Protein AF-A0A351XJI1-F1 (afdb_monomer_lite)

Secondary structure (DSSP, 8-state):
--HHHHHHHHT-SSPPPHHHHHHHHHHHHHHHHHHHHHHHHHGGGS-HHHHHHHHHHHHHHHHHHHHHHHHH-HHHHHHHHHHHHHHHHHHH-TTTTTS-HHHHHHHHHHHHHHHHHHHSPPP-----

Sequence (128 aa):
VTDEIFAVAAGKNKTISKYYMAGLILIPYFGWAAGTAAGALLGAVIPEAVGNALGIAIYGMFMAIIIPQARDNSKCLIVIIIAAALSCCFKWIPVLEDISSGFVIIICAVIASVTGALLYPVEDEVEE

Radius of gyration: 19.61 Å; chains: 1; bounding box: 51×35×50 Å

pLDDT: mean 86.62, std 9.08, range [36.69, 95.5]

Foldseek 3Di:
DDVVLVVVQVPDPDDDDPVNSCVSCPVVVCVVVVVVVCCVVCVVVDDPVVVVVVVVVVVVVVCVVQVVVCVVDVLSVVLVVQLVVQLVCCCPPPVNVPDDPVVSNVVSVVVSVVVSCVVDPDDPPPDD

Structure (mmCIF, N/CA/C/O backbone):
data_AF-A0A351XJI1-F1
#
_entry.id   AF-A0A351XJI1-F1
#
loop_
_atom_site.group_PDB
_atom_site.id
_atom_site.type_symbol
_atom_site.label_atom_id
_atom_site.label_alt_id
_atom_site.label_comp_id
_atom_site.label_asym_id
_atom_site.label_entity_id
_atom_site.label_seq_id
_atom_site.pdbx_PDB_ins_code
_atom_site.Cartn_x
_atom_site.Cartn_y
_atom_site.Cartn_z
_atom_site.occupancy
_atom_site.B_iso_or_equiv
_atom_site.auth_seq_id
_atom_site.auth_comp_id
_atom_site.auth_asym_id
_atom_site.auth_atom_id
_atom_site.pdbx_PDB_model_num
ATOM 1 N N . VAL A 1 1 ? -1.279 11.879 1.636 1.00 71.31 1 VAL A N 1
ATOM 2 C CA . VAL A 1 1 ? -1.403 11.058 2.861 1.00 71.31 1 VAL A CA 1
ATOM 3 C C . VAL A 1 1 ? -1.405 9.624 2.391 1.00 71.31 1 VAL A C 1
ATOM 5 O O . VAL A 1 1 ? -2.194 9.333 1.505 1.00 71.31 1 VAL A O 1
ATOM 8 N N . THR A 1 2 ? -0.461 8.811 2.854 1.00 85.06 2 THR A N 1
ATOM 9 C CA . THR A 1 2 ? -0.395 7.383 2.513 1.00 85.06 2 THR A CA 1
ATOM 10 C C . THR A 1 2 ? -1.201 6.571 3.527 1.00 85.06 2 THR A C 1
ATOM 12 O O . THR A 1 2 ? -1.572 7.109 4.577 1.00 85.06 2 THR A O 1
ATOM 15 N N . ASP A 1 3 ? -1.464 5.299 3.237 1.00 81.06 3 ASP A N 1
ATOM 16 C CA . ASP A 1 3 ? -2.265 4.437 4.115 1.00 81.06 3 ASP A CA 1
ATOM 17 C C . ASP A 1 3 ? -1.599 4.234 5.483 1.00 81.06 3 ASP A C 1
ATOM 19 O O . ASP A 1 3 ? -2.282 4.135 6.497 1.00 81.06 3 ASP A O 1
ATOM 23 N N . GLU A 1 4 ? -0.269 4.295 5.561 1.00 84.12 4 GLU A N 1
ATOM 24 C CA . GLU A 1 4 ? 0.481 4.212 6.819 1.00 84.12 4 GLU A CA 1
ATOM 25 C C . GLU A 1 4 ? 0.287 5.477 7.659 1.00 84.12 4 GLU A C 1
ATOM 27 O O . GLU A 1 4 ? 0.050 5.407 8.864 1.00 84.12 4 GLU A O 1
ATOM 32 N N . ILE A 1 5 ? 0.344 6.650 7.015 1.00 88.56 5 ILE A N 1
ATOM 33 C CA . ILE A 1 5 ? 0.079 7.940 7.669 1.00 88.56 5 ILE A CA 1
ATOM 34 C C . ILE A 1 5 ? -1.359 7.943 8.195 1.00 88.56 5 ILE A C 1
ATOM 36 O O . ILE A 1 5 ? -1.606 8.395 9.312 1.00 88.56 5 ILE A O 1
ATOM 40 N N . PHE A 1 6 ? -2.302 7.441 7.391 1.00 84.12 6 PHE A N 1
ATOM 41 C CA . PHE A 1 6 ? -3.710 7.356 7.756 1.00 84.12 6 PHE A CA 1
ATOM 42 C C . PHE A 1 6 ? -3.940 6.384 8.913 1.00 84.12 6 PHE A C 1
ATOM 44 O O . PHE A 1 6 ? -4.569 6.774 9.889 1.00 84.12 6 PHE A O 1
ATOM 51 N N . ALA A 1 7 ? -3.390 5.169 8.862 1.00 82.25 7 ALA A N 1
ATOM 52 C CA . ALA A 1 7 ? -3.530 4.172 9.922 1.00 82.25 7 ALA A CA 1
ATOM 53 C C . ALA A 1 7 ? -2.972 4.673 11.264 1.00 82.25 7 ALA A C 1
ATOM 55 O O . ALA A 1 7 ? -3.635 4.565 12.296 1.00 82.25 7 ALA A O 1
ATOM 56 N N . VAL A 1 8 ? -1.786 5.293 11.256 1.00 86.31 8 VAL A N 1
ATOM 57 C CA . VAL A 1 8 ? -1.185 5.876 12.468 1.00 86.31 8 VAL A CA 1
ATOM 58 C C . VAL A 1 8 ? -2.012 7.056 12.988 1.00 86.31 8 VAL A C 1
ATOM 60 O O . VAL A 1 8 ? -2.175 7.210 14.199 1.00 86.31 8 VAL A O 1
ATOM 63 N N . ALA A 1 9 ? -2.555 7.885 12.094 1.00 87.94 9 ALA A N 1
ATOM 64 C CA . ALA A 1 9 ? -3.415 9.001 12.470 1.00 87.94 9 ALA A CA 1
ATOM 65 C C . ALA A 1 9 ? -4.759 8.523 13.051 1.00 87.94 9 ALA A C 1
ATOM 67 O O . ALA A 1 9 ? -5.172 9.012 14.100 1.00 87.94 9 ALA A O 1
ATOM 68 N N . ALA A 1 10 ? -5.410 7.548 12.414 1.00 83.44 10 ALA A N 1
ATOM 69 C CA . ALA A 1 10 ? -6.698 6.989 12.824 1.00 83.44 10 ALA A CA 1
ATOM 70 C C . ALA A 1 10 ? -6.619 6.246 14.167 1.00 83.44 10 ALA A C 1
ATOM 72 O O . ALA A 1 10 ? -7.575 6.268 14.933 1.00 83.44 10 ALA A O 1
ATOM 73 N N . GLY A 1 11 ? -5.462 5.662 14.500 1.00 80.88 11 GLY A N 1
ATOM 74 C CA . GLY A 1 11 ? -5.218 5.042 15.806 1.00 80.88 11 GLY A CA 1
ATOM 75 C C . GLY A 1 11 ? -5.144 6.024 16.986 1.00 80.88 11 GLY A C 1
ATOM 76 O O . GLY A 1 11 ? -5.052 5.593 18.136 1.00 80.88 11 GLY A O 1
ATOM 77 N N . LYS A 1 12 ? -5.170 7.347 16.756 1.00 80.62 12 LYS A N 1
ATOM 78 C CA . LYS A 1 12 ? -5.253 8.329 17.845 1.00 80.62 12 LYS A CA 1
ATOM 79 C C . LYS A 1 12 ? -6.701 8.601 18.253 1.00 80.62 12 LYS A C 1
ATOM 81 O O . LYS A 1 12 ? -7.414 9.339 17.587 1.00 80.62 12 LYS A O 1
ATOM 86 N N . ASN A 1 13 ? -7.041 8.211 19.481 1.00 67.50 13 ASN A N 1
ATOM 87 C CA . ASN A 1 13 ? -8.311 8.534 20.156 1.00 67.50 13 ASN A CA 1
ATOM 88 C C . ASN A 1 13 ? -8.471 10.021 20.568 1.00 67.50 13 ASN A C 1
ATOM 90 O O . ASN A 1 13 ? -9.244 10.341 21.467 1.00 67.50 13 ASN A O 1
ATOM 94 N N . LYS A 1 14 ? -7.699 10.953 19.992 1.00 78.19 14 LYS A N 1
ATOM 95 C CA . LYS A 1 14 ? -7.744 12.390 20.320 1.00 78.19 14 LYS A CA 1
ATOM 96 C C . LYS A 1 14 ? -7.733 13.226 19.050 1.00 78.19 14 LYS A C 1
ATOM 98 O O . LYS A 1 14 ? -7.149 12.827 18.048 1.00 78.19 14 LYS A O 1
ATOM 103 N N . THR A 1 15 ? -8.286 14.436 19.138 1.00 80.88 15 THR A N 1
ATOM 104 C CA . THR A 1 15 ? -8.248 15.427 18.056 1.00 80.88 15 THR A CA 1
ATOM 105 C C . THR A 1 15 ? -6.824 15.612 17.537 1.00 80.88 15 THR A C 1
ATOM 107 O O . THR A 1 15 ? -5.905 15.958 18.290 1.00 80.88 15 THR A O 1
ATOM 110 N N . ILE A 1 16 ? -6.640 15.382 16.243 1.00 84.88 16 ILE A N 1
ATOM 111 C CA . ILE A 1 16 ? -5.328 15.417 15.613 1.00 84.88 16 ILE A CA 1
ATOM 112 C C . ILE A 1 16 ? -4.953 16.872 15.312 1.00 84.88 16 ILE A C 1
ATOM 114 O O . ILE A 1 16 ? -5.627 17.564 14.553 1.00 84.88 16 ILE A O 1
ATOM 118 N N . SER A 1 17 ? -3.862 17.352 15.912 1.00 88.69 17 SER A N 1
ATOM 119 C CA . SER A 1 17 ? -3.344 18.698 15.642 1.00 88.69 17 SER A CA 1
ATOM 120 C C . SER A 1 17 ? -2.693 18.781 14.258 1.00 88.69 17 SER A C 1
ATOM 122 O O . SER A 1 17 ? -2.019 17.847 13.817 1.00 88.69 17 SER A O 1
ATOM 124 N N . LYS A 1 18 ? -2.809 19.946 13.608 1.00 88.94 18 LYS A N 1
ATOM 125 C CA . LYS A 1 18 ? -2.167 20.245 12.315 1.00 88.94 18 LYS A CA 1
ATOM 126 C C . LYS A 1 18 ? -0.652 20.012 12.357 1.00 88.94 18 LYS A C 1
ATOM 128 O O . LYS A 1 18 ? -0.091 19.469 11.412 1.00 88.94 18 LYS A O 1
ATOM 133 N N . TYR A 1 19 ? -0.005 20.357 13.472 1.00 90.19 19 TYR A N 1
ATOM 134 C CA . TYR A 1 19 ? 1.438 20.165 13.658 1.00 90.19 19 TYR A CA 1
ATOM 135 C C . TYR A 1 19 ? 1.831 18.688 13.757 1.00 90.19 19 TYR A C 1
ATOM 137 O O . TYR A 1 19 ? 2.882 18.297 13.256 1.00 90.19 19 TYR A O 1
ATOM 145 N N . TYR A 1 20 ? 0.972 17.857 14.354 1.00 89.56 20 TYR A N 1
ATOM 146 C CA . TYR A 1 20 ? 1.198 16.415 14.422 1.00 89.56 20 TYR A CA 1
ATOM 147 C C . TYR A 1 20 ? 1.109 15.784 13.029 1.00 89.56 20 TYR A C 1
ATOM 149 O O . TYR A 1 20 ? 2.023 15.067 12.641 1.00 89.56 20 TYR A O 1
ATOM 157 N N . MET A 1 21 ? 0.073 16.118 12.247 1.00 91.25 21 MET A N 1
ATOM 158 C CA . MET A 1 21 ? -0.045 15.649 10.858 1.00 91.25 21 MET A CA 1
ATOM 159 C C . MET A 1 21 ? 1.104 16.135 9.977 1.00 91.25 21 MET A C 1
ATOM 161 O O . MET A 1 21 ? 1.630 15.359 9.187 1.00 91.25 21 MET A O 1
ATOM 165 N N . ALA A 1 22 ? 1.525 17.395 10.125 1.00 90.69 22 ALA A N 1
ATOM 166 C CA . ALA A 1 22 ? 2.663 17.924 9.382 1.00 90.69 22 ALA A CA 1
ATOM 167 C C . ALA A 1 22 ? 3.948 17.143 9.695 1.00 90.69 22 ALA A C 1
ATOM 169 O O . ALA A 1 22 ? 4.644 16.727 8.773 1.00 90.69 22 ALA A O 1
ATOM 170 N N . GLY A 1 23 ? 4.226 16.873 10.976 1.00 90.69 23 GLY A N 1
ATOM 171 C CA . GLY A 1 23 ? 5.361 16.039 11.379 1.00 90.69 23 GLY A CA 1
ATOM 172 C C . GLY A 1 23 ? 5.275 14.615 10.824 1.00 90.69 23 GLY A C 1
ATOM 173 O O . GLY A 1 23 ? 6.268 14.098 10.314 1.00 90.69 23 GLY A O 1
ATOM 174 N N . LEU A 1 24 ? 4.079 14.016 10.854 1.00 91.00 24 LEU A N 1
ATOM 175 C CA . LEU A 1 24 ? 3.841 12.673 10.325 1.00 91.00 24 LEU A CA 1
ATOM 176 C C . LEU A 1 24 ? 4.071 12.597 8.813 1.00 91.00 24 LEU A C 1
ATOM 178 O O . LEU A 1 24 ? 4.585 11.595 8.342 1.00 91.00 24 LEU A O 1
ATOM 182 N N . ILE A 1 25 ? 3.722 13.648 8.063 1.00 92.81 25 ILE A N 1
ATOM 183 C CA . ILE A 1 25 ? 3.854 13.701 6.599 1.00 92.81 25 ILE A CA 1
ATOM 184 C C . ILE A 1 25 ? 5.275 14.043 6.153 1.00 92.81 25 ILE A C 1
ATOM 186 O O . ILE A 1 25 ? 5.759 13.460 5.185 1.00 92.81 25 ILE A O 1
ATOM 190 N N . LEU A 1 26 ? 5.945 14.990 6.816 1.00 93.31 26 LEU A N 1
ATOM 191 C CA . LEU A 1 26 ? 7.219 15.530 6.335 1.00 93.31 26 LEU A CA 1
ATOM 192 C C . LEU A 1 26 ? 8.310 14.459 6.251 1.00 93.31 26 LEU A C 1
ATOM 194 O O . LEU A 1 26 ? 9.006 14.387 5.242 1.00 93.31 26 LEU A O 1
ATOM 198 N N . ILE A 1 27 ? 8.444 13.614 7.277 1.00 90.31 27 ILE A N 1
ATOM 199 C CA . ILE A 1 27 ? 9.510 12.603 7.325 1.00 90.31 27 ILE A CA 1
ATOM 200 C C . ILE A 1 27 ? 9.357 11.577 6.185 1.00 90.31 27 ILE A C 1
ATOM 202 O O . ILE A 1 27 ? 10.302 11.433 5.404 1.00 90.31 27 ILE A O 1
ATOM 206 N N . PRO A 1 28 ? 8.196 10.913 6.003 1.00 90.88 28 PRO A N 1
ATOM 207 C CA . PRO A 1 28 ? 7.990 9.999 4.882 1.00 90.88 28 PRO A CA 1
ATOM 208 C C . PRO A 1 28 ? 8.053 10.696 3.525 1.00 90.88 28 PRO A C 1
ATOM 210 O O . PRO A 1 28 ? 8.563 10.109 2.579 1.00 90.88 28 PRO A O 1
ATOM 213 N N . TYR A 1 29 ? 7.598 11.949 3.417 1.00 92.06 29 TYR A N 1
ATOM 214 C CA . TYR A 1 29 ? 7.685 12.706 2.168 1.00 92.06 29 TYR A CA 1
ATOM 215 C C . TYR A 1 29 ? 9.137 12.920 1.729 1.00 92.06 29 TYR A C 1
ATOM 217 O O . TYR A 1 29 ? 9.488 12.612 0.591 1.00 92.06 29 TYR A O 1
ATOM 225 N N . PHE A 1 30 ? 9.999 13.401 2.629 1.00 94.31 30 PHE A N 1
ATOM 226 C CA . PHE A 1 30 ? 11.418 13.571 2.317 1.00 94.31 30 PHE A CA 1
ATOM 227 C C . PHE A 1 30 ? 12.118 12.232 2.098 1.00 94.31 30 PHE A C 1
ATOM 229 O O . PHE A 1 30 ? 12.923 12.130 1.176 1.00 94.31 30 PHE A O 1
ATOM 236 N N . GLY A 1 31 ? 11.784 11.202 2.882 1.00 93.25 31 GLY A N 1
ATOM 237 C CA . GLY A 1 31 ? 12.297 9.847 2.677 1.00 93.25 31 GLY A CA 1
ATOM 238 C C . GLY A 1 31 ? 11.941 9.296 1.296 1.00 93.25 31 GLY A C 1
ATOM 239 O O . GLY A 1 31 ? 12.810 8.787 0.593 1.00 93.25 31 GLY A O 1
ATOM 240 N N . TRP A 1 32 ? 10.693 9.475 0.863 1.00 90.88 32 TRP A N 1
ATOM 241 C CA . TRP A 1 32 ? 10.226 9.065 -0.459 1.00 90.88 32 TRP A CA 1
ATOM 242 C C . TRP A 1 32 ? 10.893 9.867 -1.575 1.00 90.88 32 TRP A C 1
ATOM 244 O O . TRP A 1 32 ? 11.373 9.290 -2.549 1.00 90.88 32 TRP A O 1
ATOM 254 N N . ALA A 1 33 ? 10.950 11.195 -1.448 1.00 94.06 33 ALA A N 1
ATOM 255 C CA . ALA A 1 33 ? 11.554 12.065 -2.453 1.00 94.06 33 ALA A CA 1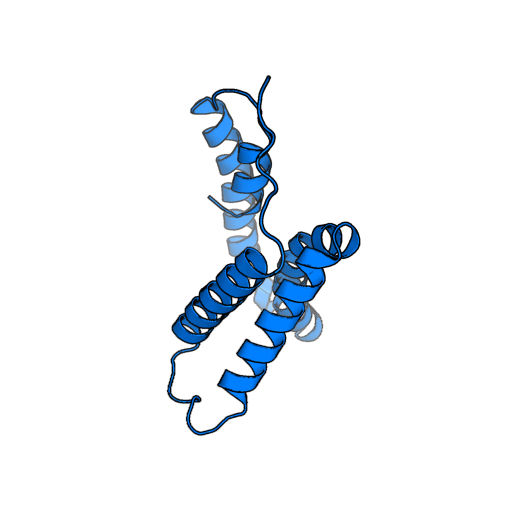
ATOM 256 C C . ALA A 1 33 ? 13.055 11.780 -2.614 1.00 94.06 33 ALA A C 1
ATOM 258 O O . ALA A 1 33 ? 13.532 11.598 -3.734 1.00 94.06 33 ALA A O 1
ATOM 259 N N . ALA A 1 34 ? 13.786 11.674 -1.502 1.00 95.50 34 ALA A N 1
ATOM 260 C CA . ALA A 1 34 ? 15.203 11.329 -1.506 1.00 95.50 34 ALA A CA 1
ATOM 261 C C . ALA A 1 34 ? 15.436 9.905 -2.027 1.00 95.50 34 ALA A C 1
ATOM 263 O O . ALA A 1 34 ? 16.327 9.701 -2.846 1.00 95.50 34 ALA A O 1
ATOM 264 N N . GLY A 1 35 ? 14.610 8.936 -1.619 1.00 92.31 35 GLY A N 1
ATOM 265 C CA . GLY A 1 35 ? 14.664 7.561 -2.115 1.00 92.31 35 GLY A CA 1
ATOM 266 C C . GLY A 1 35 ? 14.391 7.463 -3.616 1.00 92.31 35 GLY A C 1
ATOM 267 O O . GL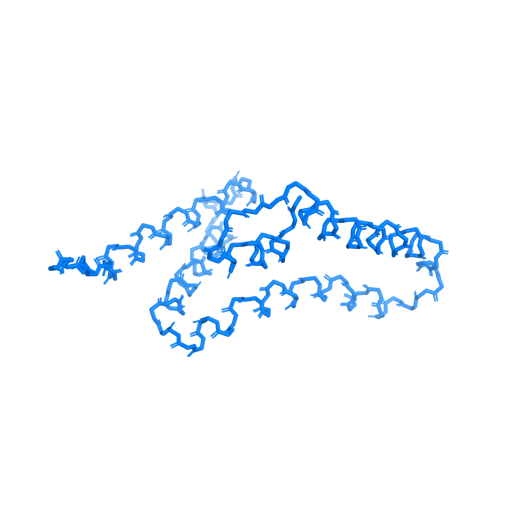Y A 1 35 ? 15.095 6.745 -4.316 1.00 92.31 35 GLY A O 1
ATOM 268 N N . THR A 1 36 ? 13.438 8.242 -4.134 1.00 91.00 36 THR A N 1
ATOM 269 C CA . THR A 1 36 ? 13.137 8.322 -5.574 1.00 91.00 36 THR A CA 1
ATOM 270 C C . THR A 1 36 ? 14.300 8.940 -6.341 1.00 91.00 36 THR A C 1
ATOM 272 O O . THR A 1 36 ? 14.710 8.402 -7.365 1.00 91.00 36 THR A O 1
ATOM 275 N N . ALA A 1 37 ? 14.876 10.037 -5.838 1.00 93.88 37 ALA A N 1
ATOM 276 C CA . ALA A 1 37 ? 16.046 10.661 -6.450 1.00 93.88 37 ALA A CA 1
ATOM 277 C C . ALA A 1 37 ? 17.253 9.708 -6.455 1.00 93.88 37 ALA A C 1
ATOM 279 O O . ALA A 1 37 ? 17.897 9.531 -7.486 1.00 93.88 37 ALA A O 1
ATOM 280 N N . ALA A 1 38 ? 17.521 9.039 -5.331 1.00 91.88 38 ALA A N 1
ATOM 281 C CA . ALA A 1 38 ? 18.573 8.035 -5.230 1.00 91.88 38 ALA A CA 1
ATOM 282 C C . ALA A 1 38 ? 18.321 6.854 -6.178 1.00 91.88 38 ALA A C 1
ATOM 284 O O . ALA A 1 38 ? 19.230 6.450 -6.894 1.00 91.88 38 ALA A O 1
ATOM 285 N N . GLY A 1 39 ? 17.089 6.343 -6.244 1.00 90.06 39 GLY A N 1
ATOM 286 C CA . GLY A 1 39 ? 16.697 5.274 -7.161 1.00 90.06 39 GLY A CA 1
ATOM 287 C C . GLY A 1 39 ? 16.833 5.668 -8.632 1.00 90.06 39 GLY A C 1
ATOM 288 O O . GLY A 1 39 ? 17.296 4.865 -9.433 1.00 90.06 39 GLY A O 1
ATOM 289 N N . ALA A 1 40 ? 16.516 6.914 -8.991 1.00 89.38 40 ALA A N 1
ATOM 290 C CA . ALA A 1 40 ? 16.690 7.423 -10.350 1.00 89.38 40 ALA A CA 1
ATOM 291 C C . ALA A 1 40 ? 18.172 7.565 -10.736 1.00 89.38 40 ALA A C 1
ATOM 293 O O . ALA A 1 40 ? 18.549 7.243 -11.859 1.00 89.38 40 ALA A O 1
ATOM 294 N N . LEU A 1 41 ? 19.020 8.021 -9.807 1.00 90.81 41 LEU A N 1
ATOM 295 C CA . LEU A 1 41 ? 20.455 8.210 -10.046 1.00 90.81 41 LEU A CA 1
ATOM 296 C C . LEU A 1 41 ? 21.238 6.892 -10.038 1.00 90.81 41 LEU A C 1
ATOM 298 O O . LEU A 1 41 ? 22.163 6.714 -10.826 1.00 90.81 41 LEU A O 1
ATOM 302 N N . LEU A 1 42 ? 20.883 5.973 -9.139 1.00 88.69 42 LEU A N 1
ATOM 303 C CA . LEU A 1 42 ? 21.604 4.719 -8.917 1.00 88.69 42 LEU A CA 1
ATOM 304 C C . LEU A 1 42 ? 20.952 3.524 -9.620 1.00 88.69 42 LEU A C 1
ATOM 306 O O . LEU A 1 42 ? 21.552 2.454 -9.662 1.00 88.69 42 LEU A O 1
ATOM 310 N N . GLY A 1 43 ? 19.759 3.684 -10.197 1.00 83.19 43 GLY A N 1
ATOM 311 C CA . GLY A 1 43 ? 18.985 2.593 -10.795 1.00 83.19 43 GLY A CA 1
ATOM 312 C C . GLY A 1 43 ? 19.710 1.863 -11.924 1.00 83.19 43 GLY A C 1
ATOM 313 O O . GLY A 1 43 ? 19.577 0.652 -12.040 1.00 83.19 43 GLY A O 1
ATOM 314 N N . ALA A 1 44 ? 20.553 2.562 -12.691 1.00 81.31 44 ALA A N 1
ATOM 315 C CA . ALA A 1 44 ? 21.372 1.957 -13.746 1.00 81.31 44 ALA A CA 1
ATOM 316 C C . ALA A 1 44 ? 22.554 1.115 -13.217 1.00 81.31 44 ALA A C 1
ATOM 318 O O . ALA A 1 44 ? 23.161 0.364 -13.973 1.00 81.31 44 ALA A O 1
ATOM 319 N N . VAL A 1 45 ? 22.895 1.250 -11.930 1.00 87.50 45 VAL A N 1
ATOM 320 C CA . VAL A 1 45 ? 23.969 0.498 -11.256 1.00 87.50 45 VAL A CA 1
ATOM 321 C C . VAL A 1 45 ? 23.418 -0.766 -10.582 1.00 87.50 45 VAL A C 1
ATOM 323 O O . VAL A 1 45 ? 24.172 -1.681 -10.251 1.00 87.50 45 VAL A O 1
ATOM 326 N N . ILE A 1 46 ? 22.100 -0.836 -10.372 1.00 86.38 46 ILE A N 1
ATOM 327 C CA . ILE A 1 46 ? 21.444 -1.957 -9.701 1.00 86.38 46 ILE A CA 1
ATOM 328 C C . ILE A 1 46 ? 21.312 -3.142 -10.678 1.00 86.38 46 ILE A C 1
ATOM 330 O O . ILE A 1 46 ? 20.777 -2.968 -11.772 1.00 86.38 46 ILE A O 1
ATOM 334 N N . PRO A 1 47 ? 21.740 -4.364 -10.296 1.00 89.25 47 PRO A N 1
ATOM 335 C CA . PRO A 1 47 ? 21.533 -5.560 -11.111 1.00 89.25 47 PRO A CA 1
ATOM 336 C C . PRO A 1 47 ? 20.046 -5.820 -11.381 1.00 89.25 47 PRO A C 1
ATOM 338 O O . PRO A 1 47 ? 19.223 -5.680 -10.474 1.00 89.25 47 PRO A O 1
ATOM 341 N N . GLU A 1 48 ? 19.702 -6.298 -12.580 1.00 87.62 48 GLU A N 1
ATOM 342 C CA . GLU A 1 48 ? 18.306 -6.551 -12.984 1.00 87.62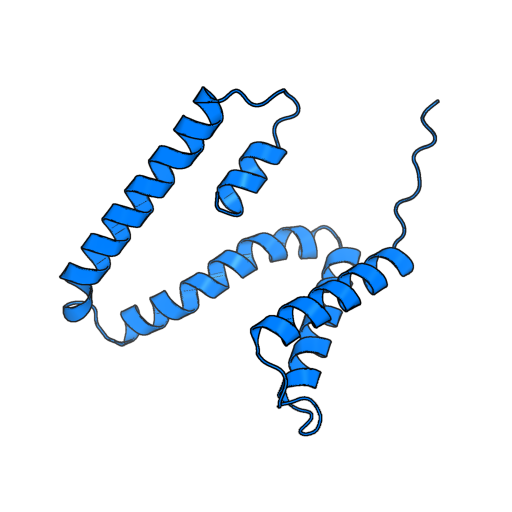 48 GLU A CA 1
ATOM 343 C C . GLU A 1 48 ? 17.527 -7.417 -11.984 1.00 87.62 48 GLU A C 1
ATOM 345 O O . GLU A 1 48 ? 16.366 -7.141 -11.692 1.00 87.62 48 GLU A O 1
ATOM 350 N N . ALA A 1 49 ? 18.173 -8.426 -11.391 1.00 90.12 49 ALA A N 1
ATOM 351 C CA . ALA A 1 49 ? 17.550 -9.279 -10.378 1.00 90.12 49 ALA A CA 1
ATOM 352 C C . ALA A 1 49 ? 17.061 -8.485 -9.151 1.00 90.12 49 ALA A C 1
ATOM 354 O O . ALA A 1 49 ? 15.970 -8.739 -8.640 1.00 90.12 49 ALA A O 1
ATOM 355 N N . VAL A 1 50 ? 17.844 -7.502 -8.699 1.00 88.19 50 VAL A N 1
ATOM 356 C CA . VAL A 1 50 ? 17.489 -6.640 -7.563 1.00 88.19 50 VAL A CA 1
ATOM 357 C C . VAL A 1 50 ? 16.418 -5.631 -7.978 1.00 88.19 50 VAL A C 1
ATOM 359 O O . VAL A 1 50 ? 15.468 -5.421 -7.230 1.00 88.19 50 VAL A O 1
ATOM 362 N N . GLY A 1 51 ? 16.513 -5.063 -9.185 1.00 86.69 51 GLY A N 1
ATOM 363 C CA . GLY A 1 51 ? 15.480 -4.178 -9.736 1.00 86.69 51 GLY A CA 1
ATOM 364 C C . GLY A 1 51 ? 14.108 -4.858 -9.826 1.00 86.69 51 GLY A C 1
ATOM 365 O O . GLY A 1 51 ? 13.108 -4.314 -9.357 1.00 86.69 51 GLY A O 1
ATOM 366 N N . ASN A 1 52 ? 14.068 -6.095 -10.326 1.00 88.75 52 ASN A N 1
ATOM 367 C CA . ASN A 1 52 ? 12.846 -6.897 -10.394 1.00 88.75 52 ASN A CA 1
ATOM 368 C C . ASN A 1 52 ? 12.292 -7.221 -8.997 1.00 88.75 52 ASN A C 1
ATOM 370 O O . ASN A 1 52 ? 11.084 -7.130 -8.773 1.00 88.75 52 ASN A O 1
ATOM 374 N N . ALA A 1 53 ? 13.165 -7.545 -8.036 1.00 89.50 53 ALA A N 1
ATOM 375 C CA . ALA A 1 53 ? 12.759 -7.789 -6.654 1.00 89.50 53 ALA A CA 1
ATOM 376 C C . ALA A 1 53 ? 12.142 -6.539 -6.000 1.00 89.50 53 ALA A C 1
ATOM 378 O O . ALA A 1 53 ? 11.130 -6.652 -5.311 1.00 89.50 53 ALA A O 1
ATOM 379 N N . LEU A 1 54 ? 12.698 -5.348 -6.255 1.00 87.69 54 LEU A N 1
ATOM 380 C CA . LEU A 1 54 ? 12.153 -4.076 -5.764 1.00 87.69 54 LEU A CA 1
ATOM 381 C C . LEU A 1 54 ? 10.752 -3.790 -6.322 1.00 87.69 54 LEU A C 1
ATOM 383 O O . LEU A 1 54 ? 9.890 -3.321 -5.581 1.00 87.69 54 LEU A O 1
ATOM 387 N N . GLY A 1 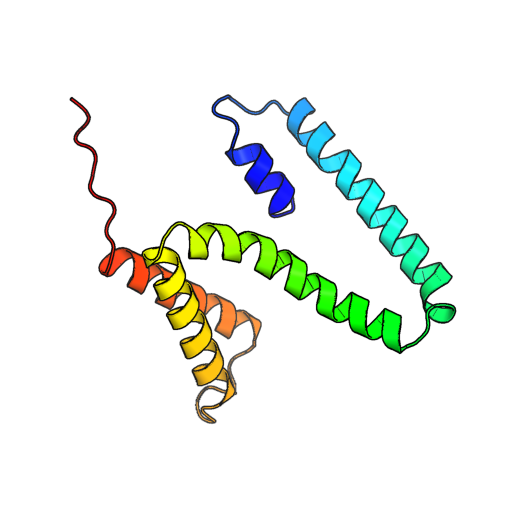55 ? 10.495 -4.125 -7.591 1.00 85.62 55 GLY A N 1
ATOM 388 C CA . GLY A 1 55 ? 9.158 -4.011 -8.182 1.00 85.62 55 GLY A CA 1
ATOM 389 C C . GLY A 1 55 ? 8.126 -4.900 -7.480 1.00 85.62 55 GLY A C 1
ATOM 390 O O . GLY A 1 55 ? 7.009 -4.465 -7.208 1.00 85.62 55 GLY A O 1
ATOM 391 N N . ILE A 1 56 ? 8.514 -6.126 -7.115 1.00 89.62 56 ILE A N 1
ATOM 392 C CA . ILE A 1 56 ? 7.630 -7.055 -6.396 1.00 89.62 56 ILE A CA 1
ATOM 393 C C . ILE A 1 56 ? 7.463 -6.653 -4.919 1.00 89.62 56 ILE A C 1
ATOM 395 O O . ILE A 1 56 ? 6.399 -6.868 -4.333 1.00 89.62 56 ILE A O 1
ATOM 399 N N . ALA A 1 57 ? 8.479 -6.027 -4.317 1.00 89.25 57 ALA A N 1
ATOM 400 C CA . ALA A 1 57 ? 8.482 -5.637 -2.907 1.00 89.25 57 ALA A CA 1
ATOM 401 C C . ALA A 1 57 ? 7.323 -4.696 -2.531 1.00 89.25 57 ALA A C 1
ATOM 403 O O . ALA A 1 57 ? 6.790 -4.805 -1.426 1.00 89.25 57 ALA A O 1
ATOM 404 N N . ILE A 1 58 ? 6.878 -3.832 -3.452 1.00 84.81 58 ILE A N 1
ATOM 405 C CA . ILE A 1 58 ? 5.726 -2.942 -3.231 1.00 84.81 58 ILE A CA 1
ATOM 406 C C . ILE A 1 58 ? 4.446 -3.749 -2.973 1.00 84.81 58 ILE A C 1
ATOM 408 O O . ILE A 1 58 ? 3.685 -3.425 -2.063 1.00 84.81 58 ILE A O 1
ATOM 412 N N . TYR A 1 59 ? 4.218 -4.845 -3.704 1.00 88.69 59 TYR A N 1
ATOM 413 C CA . TYR A 1 59 ? 3.071 -5.719 -3.435 1.00 88.69 59 TYR A CA 1
ATOM 414 C C . TYR A 1 59 ? 3.200 -6.408 -2.073 1.00 88.69 59 TYR A C 1
ATOM 416 O O . TYR A 1 59 ? 2.212 -6.543 -1.354 1.00 88.69 59 TYR A O 1
ATOM 424 N N . GLY A 1 60 ? 4.422 -6.790 -1.684 1.00 89.69 60 GLY A N 1
ATOM 425 C CA . GLY A 1 60 ? 4.709 -7.348 -0.360 1.00 89.69 60 GLY A CA 1
ATOM 426 C C . GLY A 1 60 ? 4.349 -6.397 0.786 1.00 89.69 60 GLY A C 1
ATOM 427 O O . GLY A 1 60 ? 3.799 -6.836 1.793 1.00 89.69 60 GLY A O 1
ATOM 428 N N . MET A 1 61 ? 4.586 -5.095 0.614 1.00 88.00 61 MET A N 1
ATOM 429 C CA . MET A 1 61 ? 4.219 -4.062 1.586 1.00 88.00 61 MET A CA 1
ATOM 430 C C . MET A 1 61 ? 2.702 -3.984 1.804 1.00 88.00 61 MET A C 1
ATOM 432 O O . MET A 1 61 ? 2.251 -4.026 2.947 1.00 88.00 61 MET A O 1
ATOM 436 N N . PHE A 1 62 ? 1.904 -3.956 0.733 1.00 84.31 62 PHE A N 1
ATOM 437 C CA . PHE A 1 62 ? 0.441 -3.971 0.858 1.00 84.31 62 PHE A CA 1
ATOM 438 C C . PHE A 1 62 ? -0.073 -5.273 1.482 1.00 84.31 62 PHE A C 1
ATOM 440 O O . PHE A 1 62 ? -0.940 -5.246 2.356 1.00 84.31 62 PHE A O 1
ATOM 447 N N . MET A 1 63 ? 0.504 -6.415 1.093 1.00 87.88 63 MET A N 1
ATOM 448 C CA . MET A 1 63 ? 0.178 -7.707 1.701 1.00 87.88 63 MET A CA 1
ATOM 449 C C . MET A 1 63 ? 0.468 -7.709 3.210 1.00 87.88 63 MET A C 1
ATOM 451 O O . MET A 1 63 ? -0.331 -8.228 3.985 1.00 87.88 63 MET A O 1
ATOM 455 N N . ALA A 1 64 ? 1.561 -7.083 3.654 1.00 87.94 64 ALA A N 1
ATOM 456 C CA . ALA A 1 64 ? 1.914 -6.992 5.070 1.00 87.94 64 ALA A CA 1
ATOM 457 C C . ALA A 1 64 ? 0.909 -6.182 5.910 1.00 87.94 64 ALA A C 1
ATOM 459 O O . ALA A 1 64 ? 0.804 -6.428 7.109 1.00 87.94 64 ALA A O 1
ATOM 460 N N . ILE A 1 65 ? 0.148 -5.262 5.306 1.00 83.62 65 ILE A N 1
ATOM 461 C CA . ILE A 1 65 ? -0.915 -4.511 5.994 1.00 83.62 65 ILE A CA 1
ATOM 462 C C . ILE A 1 65 ? -2.151 -5.396 6.213 1.00 83.62 65 ILE A C 1
ATOM 464 O O . ILE A 1 65 ? -2.736 -5.393 7.296 1.00 83.62 65 ILE A O 1
ATOM 468 N N . ILE A 1 66 ? -2.542 -6.182 5.205 1.00 84.50 66 ILE A N 1
ATOM 469 C CA . ILE A 1 66 ? -3.788 -6.964 5.245 1.00 84.50 66 ILE A CA 1
ATOM 470 C C . ILE A 1 66 ? -3.635 -8.331 5.925 1.00 84.50 66 ILE A C 1
ATOM 472 O O . ILE A 1 66 ? -4.577 -8.804 6.558 1.00 84.50 66 ILE A O 1
ATOM 476 N N . ILE A 1 67 ? -2.464 -8.976 5.821 1.00 89.88 67 ILE A N 1
ATOM 477 C CA . ILE A 1 67 ? -2.237 -10.340 6.330 1.00 89.88 67 ILE A CA 1
ATOM 478 C C . ILE A 1 67 ? -2.451 -10.447 7.849 1.00 89.88 67 ILE A C 1
ATOM 480 O O . ILE A 1 67 ? -3.129 -11.388 8.259 1.00 89.88 67 ILE A O 1
ATOM 484 N N . PRO A 1 68 ? -1.928 -9.544 8.704 1.00 87.69 68 PRO A N 1
ATOM 485 C CA . PRO A 1 68 ? -2.144 -9.629 10.149 1.00 87.69 68 PRO A CA 1
ATOM 486 C C . PRO A 1 68 ? -3.631 -9.565 10.516 1.00 87.69 68 PRO A C 1
ATOM 488 O O . PRO A 1 68 ? -4.127 -10.429 11.229 1.00 87.69 68 PRO A O 1
ATOM 491 N N . GLN A 1 69 ? -4.368 -8.619 9.927 1.00 85.00 69 GLN A N 1
ATOM 492 C CA . GLN A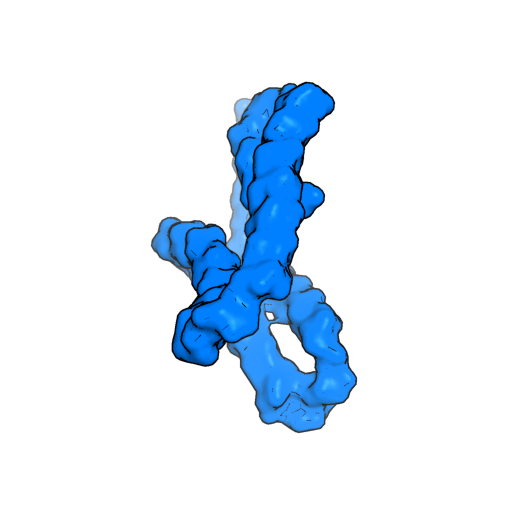 1 69 ? -5.813 -8.480 10.141 1.00 85.00 69 GLN A CA 1
ATOM 493 C C . GLN A 1 69 ? -6.589 -9.715 9.660 1.00 85.00 69 GLN A C 1
ATOM 495 O O . GLN A 1 69 ? -7.524 -10.165 10.319 1.00 85.00 69 GLN A O 1
ATOM 500 N N . ALA A 1 70 ? -6.183 -10.299 8.530 1.00 89.56 70 ALA A N 1
ATOM 501 C CA . ALA A 1 70 ? -6.773 -11.529 8.006 1.00 89.56 70 ALA A CA 1
ATOM 502 C C . ALA A 1 70 ? -6.461 -12.759 8.874 1.00 89.56 70 ALA A C 1
ATOM 504 O O . ALA A 1 70 ? -7.266 -13.686 8.949 1.00 89.56 70 ALA A O 1
ATOM 505 N N . ARG A 1 71 ? -5.292 -12.779 9.524 1.00 88.69 71 ARG A N 1
ATOM 506 C CA . ARG A 1 71 ? -4.890 -13.845 10.445 1.00 88.69 71 ARG A CA 1
ATOM 507 C C . ARG A 1 71 ? -5.687 -13.787 11.745 1.00 88.69 71 ARG A C 1
ATOM 509 O O . ARG A 1 71 ? -6.107 -14.835 12.227 1.00 88.69 71 ARG A O 1
ATOM 516 N N . ASP A 1 72 ? -5.887 -12.590 12.284 1.00 88.12 72 ASP A N 1
ATOM 517 C CA . ASP A 1 72 ? -6.569 -12.394 13.564 1.00 88.12 72 ASP A CA 1
ATOM 518 C C . ASP A 1 72 ? -8.101 -12.468 13.422 1.00 88.12 72 ASP A C 1
ATOM 520 O O . ASP A 1 72 ? -8.788 -12.895 14.349 1.00 88.12 72 ASP A O 1
ATOM 524 N N . ASN A 1 73 ? -8.650 -12.119 12.250 1.00 88.06 73 ASN A N 1
ATOM 525 C CA . ASN A 1 73 ? -10.084 -12.165 11.974 1.00 88.06 73 ASN A CA 1
ATOM 526 C C . ASN A 1 73 ? -10.407 -12.983 10.711 1.00 88.06 73 ASN A C 1
ATOM 528 O O . ASN A 1 73 ? -10.288 -12.508 9.577 1.00 88.06 73 ASN A O 1
ATOM 532 N N . SER A 1 74 ? -10.925 -14.201 10.906 1.00 87.50 74 SER A N 1
ATOM 533 C CA . SER A 1 74 ? -11.310 -15.098 9.807 1.00 87.50 74 SER A CA 1
ATOM 534 C C . SER A 1 74 ? -12.411 -14.529 8.902 1.00 87.50 74 SER A C 1
ATOM 536 O O . SER A 1 74 ? -12.479 -14.896 7.730 1.00 87.50 74 SER A O 1
ATOM 538 N N . LYS A 1 75 ? -13.243 -13.601 9.398 1.00 90.38 75 LYS A N 1
ATOM 539 C CA . LYS A 1 75 ? -14.255 -12.906 8.584 1.00 90.38 75 LYS A CA 1
ATOM 540 C C . LYS A 1 75 ? -13.580 -12.017 7.533 1.00 90.38 75 LYS A C 1
ATOM 542 O O . LYS A 1 75 ? -13.948 -12.061 6.361 1.00 90.38 75 LYS A O 1
ATOM 547 N N . CYS A 1 76 ? -12.534 -11.284 7.927 1.00 88.56 76 CYS A N 1
ATOM 548 C CA . CYS A 1 76 ? -11.728 -10.469 7.014 1.00 88.56 76 CYS A CA 1
ATOM 549 C C . CYS A 1 76 ? -11.041 -11.331 5.946 1.00 88.56 76 CYS A C 1
ATOM 551 O O . CYS A 1 76 ? -11.042 -10.967 4.771 1.00 88.56 76 CYS A O 1
ATOM 553 N N . LEU A 1 77 ? -10.510 -12.499 6.326 1.00 91.50 77 LEU A N 1
ATOM 554 C CA . LEU A 1 77 ? -9.899 -13.439 5.381 1.00 91.50 77 LEU A CA 1
ATOM 555 C C . LEU A 1 77 ? -10.882 -13.882 4.287 1.00 91.50 77 LEU A C 1
ATOM 557 O O . LEU A 1 77 ? -10.521 -13.900 3.111 1.00 91.50 77 LEU A O 1
ATOM 561 N N . ILE A 1 78 ? -12.124 -14.204 4.655 1.00 92.06 78 ILE A N 1
ATOM 562 C CA . ILE A 1 78 ? -13.161 -14.625 3.702 1.00 92.06 78 ILE A CA 1
ATOM 563 C C . ILE A 1 78 ? -13.458 -13.508 2.696 1.00 92.06 78 ILE A C 1
ATOM 565 O O . ILE A 1 78 ? -13.498 -13.763 1.493 1.00 92.06 78 ILE A O 1
ATOM 569 N N . VAL A 1 79 ? -13.584 -12.262 3.160 1.00 92.94 79 VAL A N 1
ATOM 570 C CA . VAL A 1 79 ? -13.801 -11.098 2.282 1.00 92.94 79 VAL A CA 1
ATOM 571 C C . VAL A 1 79 ? -12.629 -10.898 1.314 1.00 92.94 79 VAL A C 1
ATOM 573 O O . VAL A 1 79 ? -12.849 -10.663 0.125 1.00 92.94 79 VAL A O 1
ATOM 576 N N . ILE A 1 80 ? -11.387 -11.051 1.787 1.00 92.56 80 ILE A N 1
ATOM 577 C CA . ILE A 1 80 ? -10.181 -10.961 0.946 1.00 92.56 80 ILE A CA 1
ATOM 578 C C . ILE A 1 80 ? -10.187 -12.045 -0.140 1.00 92.56 80 ILE A C 1
ATOM 580 O O . ILE A 1 80 ? -9.910 -11.751 -1.303 1.00 92.56 80 ILE A O 1
ATOM 584 N N . ILE A 1 81 ? -10.538 -13.286 0.211 1.00 93.56 81 ILE A N 1
ATOM 585 C CA . ILE A 1 81 ? -10.619 -14.398 -0.747 1.00 93.56 81 ILE A CA 1
ATOM 586 C C . ILE A 1 81 ? -11.703 -14.136 -1.798 1.00 93.56 81 ILE A C 1
ATOM 588 O O . ILE A 1 81 ? -11.461 -14.360 -2.983 1.00 93.56 81 ILE A O 1
ATOM 592 N N . ILE A 1 82 ? -12.868 -13.618 -1.396 1.00 93.81 82 ILE A N 1
ATOM 593 C CA . ILE A 1 82 ? -13.947 -13.246 -2.324 1.00 93.81 82 ILE A CA 1
ATOM 594 C C . ILE A 1 82 ? -13.469 -12.163 -3.298 1.00 93.81 82 ILE A C 1
ATOM 596 O O . ILE A 1 82 ? -13.653 -12.303 -4.506 1.00 93.81 82 ILE A O 1
ATOM 600 N N . ALA A 1 83 ? -12.812 -11.112 -2.799 1.00 93.38 83 ALA A N 1
ATOM 601 C CA . ALA A 1 83 ? -12.263 -10.049 -3.639 1.00 93.38 83 ALA A CA 1
ATOM 602 C C . ALA A 1 83 ? -11.220 -10.582 -4.638 1.00 93.38 83 ALA A C 1
ATOM 604 O O . ALA A 1 83 ? -11.239 -10.214 -5.814 1.00 93.38 83 ALA A O 1
ATOM 605 N N . ALA A 1 84 ? -10.337 -11.482 -4.192 1.00 92.50 84 ALA A N 1
ATOM 606 C CA . ALA A 1 84 ? -9.338 -12.116 -5.046 1.00 92.50 84 ALA A CA 1
ATOM 607 C C . ALA A 1 84 ? -9.982 -13.003 -6.124 1.00 92.50 84 ALA A C 1
ATOM 609 O O . ALA A 1 84 ? -9.606 -12.917 -7.292 1.00 92.50 84 ALA A O 1
ATOM 610 N N . ALA A 1 85 ? -10.984 -13.807 -5.758 1.00 93.75 85 ALA A N 1
ATOM 611 C CA . ALA A 1 85 ? -11.724 -14.648 -6.694 1.00 93.75 85 ALA A CA 1
ATOM 612 C C . ALA A 1 85 ? -12.449 -13.808 -7.756 1.00 93.75 85 ALA A C 1
ATOM 614 O O . ALA A 1 85 ? -12.329 -14.100 -8.944 1.00 93.75 85 ALA A O 1
ATOM 615 N N . LEU A 1 86 ? -13.123 -12.727 -7.348 1.00 92.56 86 LEU A N 1
ATOM 616 C CA . LEU A 1 86 ? -13.769 -11.783 -8.264 1.00 92.56 86 LEU A CA 1
ATOM 617 C C . LEU A 1 86 ? -12.760 -11.167 -9.236 1.00 92.56 86 LEU A C 1
ATOM 619 O O . LEU A 1 86 ? -12.985 -11.194 -10.443 1.00 92.56 86 LEU A O 1
ATOM 623 N N . SER A 1 87 ? -11.625 -10.681 -8.732 1.00 91.00 87 SER A N 1
ATOM 624 C CA . SER A 1 87 ? -10.561 -10.109 -9.566 1.00 91.00 87 SER A CA 1
ATOM 625 C C . SER A 1 87 ? -10.038 -11.116 -10.601 1.00 91.00 87 SER A C 1
ATOM 627 O O . SER A 1 87 ? -9.874 -10.782 -11.777 1.00 91.00 87 SER A O 1
ATOM 629 N N . CYS A 1 88 ? -9.866 -12.384 -10.209 1.00 91.06 88 CYS A N 1
ATOM 630 C CA . CYS A 1 88 ? -9.516 -13.464 -11.134 1.00 91.06 88 CYS A CA 1
ATOM 631 C C . CYS A 1 88 ? -10.608 -13.715 -12.184 1.00 91.06 88 CYS A C 1
ATOM 633 O O . CYS A 1 88 ? -10.285 -13.888 -13.358 1.00 91.06 88 CYS A O 1
ATOM 635 N N . CYS A 1 89 ? -11.889 -13.691 -11.800 1.00 90.19 89 CYS A N 1
ATOM 636 C CA . CYS A 1 89 ? -13.006 -13.834 -12.734 1.00 90.19 89 CYS A CA 1
ATOM 637 C C . CYS A 1 89 ? -13.020 -12.719 -13.787 1.00 90.19 89 CYS A C 1
ATOM 639 O O . CYS A 1 89 ? -13.118 -13.022 -14.971 1.00 90.19 89 CYS A O 1
ATOM 641 N N . PHE A 1 90 ? -12.858 -11.453 -13.388 1.00 87.75 90 PHE A N 1
ATOM 642 C CA . PHE A 1 90 ? -12.778 -10.332 -14.337 1.00 87.75 90 PHE A CA 1
ATOM 643 C C . PHE A 1 90 ? -11.599 -10.462 -15.304 1.00 87.75 90 PHE A C 1
ATOM 645 O O . PHE A 1 90 ? -11.705 -10.053 -16.454 1.00 87.75 90 PHE A O 1
ATOM 652 N N . LYS A 1 91 ? -10.488 -11.058 -14.859 1.00 86.06 91 LYS A N 1
ATOM 653 C CA . LYS A 1 91 ? -9.302 -11.242 -15.697 1.00 86.06 91 LYS A CA 1
ATOM 654 C C . LYS A 1 91 ? -9.407 -12.423 -16.667 1.00 86.06 91 LYS A C 1
ATOM 656 O O . LYS A 1 91 ? -8.751 -12.401 -17.698 1.00 86.06 91 LYS A O 1
ATOM 661 N N . TRP A 1 92 ? -10.112 -13.496 -16.302 1.00 84.88 92 TRP A N 1
ATOM 662 C CA . TRP A 1 92 ? -10.100 -14.762 -17.057 1.00 84.88 92 TRP A CA 1
ATOM 663 C C . TRP A 1 92 ? -11.392 -15.023 -17.838 1.00 84.88 92 TRP A C 1
ATOM 665 O O . TRP A 1 92 ? -11.435 -15.939 -18.658 1.00 84.88 92 TRP A O 1
ATOM 675 N N . ILE A 1 93 ? -12.452 -14.248 -17.595 1.00 87.31 93 ILE A N 1
ATOM 676 C CA . ILE A 1 93 ? -13.704 -14.344 -18.346 1.00 87.31 93 ILE A CA 1
ATOM 677 C C . ILE A 1 93 ? -13.641 -13.351 -19.519 1.00 87.31 93 ILE A C 1
ATOM 679 O O . ILE A 1 93 ? -13.713 -12.145 -19.284 1.00 87.31 93 ILE A O 1
ATOM 683 N N . PRO A 1 94 ? -13.591 -13.822 -20.779 1.00 73.44 94 PRO A N 1
ATOM 684 C CA . PRO A 1 94 ? -13.364 -12.971 -21.956 1.00 73.44 94 PRO A CA 1
ATOM 685 C C . PRO A 1 94 ? -14.483 -11.949 -22.218 1.00 73.44 94 PRO A C 1
ATOM 687 O O . PRO A 1 94 ? -14.290 -10.991 -22.951 1.00 73.44 94 PRO A O 1
ATOM 690 N N . VAL A 1 95 ? -15.661 -12.121 -21.608 1.00 75.62 95 VAL A N 1
ATOM 691 C CA . VAL A 1 95 ? -16.786 -11.168 -21.697 1.00 75.62 95 VAL A CA 1
ATOM 692 C C . VAL A 1 95 ? -16.593 -9.953 -20.773 1.00 75.62 95 VAL A C 1
ATOM 694 O O . VAL A 1 95 ? -17.231 -8.923 -20.962 1.00 75.62 95 VAL A O 1
ATOM 697 N N . LEU A 1 96 ? -15.731 -10.068 -19.760 1.00 72.00 96 LEU A N 1
ATOM 698 C CA . LEU A 1 96 ? -15.495 -9.041 -18.738 1.00 72.00 96 LEU A CA 1
ATOM 699 C C . LEU A 1 96 ? -14.123 -8.359 -18.879 1.00 72.00 96 LEU A C 1
ATOM 701 O O . LEU A 1 96 ? -13.828 -7.433 -18.125 1.00 72.00 96 LEU A O 1
ATOM 705 N N . GLU A 1 97 ? -13.310 -8.799 -19.841 1.00 70.81 97 GLU A N 1
ATOM 706 C CA . GLU A 1 97 ? -11.922 -8.360 -20.026 1.00 70.81 97 GLU A CA 1
ATOM 707 C C . GLU A 1 97 ? -11.805 -6.919 -20.557 1.00 70.81 97 GLU A C 1
ATOM 709 O O . GLU A 1 97 ? -10.812 -6.246 -20.293 1.00 70.81 97 GLU A O 1
ATOM 714 N N . ASP A 1 98 ? -12.844 -6.399 -21.220 1.00 79.19 98 ASP A N 1
ATOM 715 C CA . ASP A 1 98 ? -12.873 -5.023 -21.748 1.00 79.19 98 ASP A CA 1
ATOM 716 C C . ASP A 1 98 ? -12.967 -3.936 -20.656 1.00 79.19 98 ASP A C 1
ATOM 718 O O . ASP A 1 98 ? -12.904 -2.734 -20.939 1.00 79.19 98 ASP A O 1
ATOM 722 N N . ILE A 1 99 ? -13.128 -4.322 -19.388 1.00 85.12 99 ILE A N 1
ATOM 723 C CA . ILE A 1 99 ? -13.223 -3.381 -18.271 1.00 85.12 99 ILE A CA 1
ATOM 724 C C . ILE A 1 99 ? -11.818 -2.963 -17.835 1.00 85.12 99 ILE A C 1
ATOM 726 O O . ILE A 1 99 ? -10.945 -3.790 -17.578 1.00 85.12 99 ILE A O 1
ATOM 730 N N . SER A 1 100 ? -11.598 -1.653 -17.684 1.00 88.38 100 SER A N 1
ATOM 731 C CA . SER A 1 100 ? -10.293 -1.153 -17.252 1.00 88.38 100 SER A CA 1
ATOM 732 C C . SER A 1 100 ? -9.919 -1.676 -15.861 1.00 88.38 100 SER A C 1
ATOM 734 O O . SER A 1 100 ? -10.757 -1.789 -14.963 1.00 88.38 100 SER A O 1
ATOM 736 N N . SER A 1 101 ? -8.628 -1.943 -15.657 1.00 84.75 101 SER A N 1
ATOM 737 C CA . SER A 1 101 ? -8.103 -2.486 -14.397 1.00 84.75 101 SER A CA 1
ATOM 738 C C . SER A 1 101 ? -8.504 -1.657 -13.171 1.00 84.75 101 SER A C 1
ATOM 740 O O . SER A 1 101 ? -8.825 -2.218 -12.126 1.00 84.75 101 SER A O 1
ATOM 742 N N . GLY A 1 102 ? -8.556 -0.327 -13.307 1.00 87.50 102 GLY A N 1
ATOM 743 C CA . GLY A 1 102 ? -9.021 0.568 -12.247 1.00 87.50 102 GLY A CA 1
ATOM 744 C C . GLY A 1 102 ? -10.486 0.336 -11.869 1.00 87.50 102 GLY A C 1
ATOM 745 O O . GLY A 1 102 ? -10.809 0.255 -10.686 1.00 87.50 102 GLY A O 1
ATOM 746 N N . PHE A 1 103 ? -11.370 0.164 -12.856 1.00 89.19 103 PHE A N 1
ATOM 747 C CA . PHE A 1 103 ? -12.780 -0.136 -12.598 1.00 89.19 103 PHE A CA 1
ATOM 748 C C . PHE A 1 103 ? -12.977 -1.536 -12.018 1.00 89.19 103 PHE A C 1
ATOM 750 O O . PHE A 1 103 ? -13.787 -1.689 -11.106 1.00 89.19 103 PHE A O 1
ATOM 757 N N . VAL A 1 104 ? -12.211 -2.534 -12.470 1.00 91.00 104 VAL A N 1
ATOM 758 C CA . VAL A 1 104 ? -12.242 -3.885 -11.884 1.00 91.00 104 VAL A CA 1
ATOM 759 C C . VAL A 1 104 ? -11.933 -3.832 -10.387 1.00 91.00 104 VAL A C 1
ATOM 761 O O . VAL A 1 104 ? -12.663 -4.434 -9.601 1.00 91.00 104 VAL A O 1
ATOM 764 N N . ILE A 1 105 ? -10.914 -3.068 -9.973 1.00 90.94 105 ILE A N 1
ATOM 765 C CA . ILE A 1 105 ? -10.565 -2.895 -8.552 1.00 90.94 105 ILE A CA 1
ATOM 766 C C . ILE A 1 105 ? -11.738 -2.289 -7.771 1.00 90.94 105 ILE A C 1
ATOM 768 O O . ILE A 1 105 ? -12.104 -2.813 -6.720 1.00 90.94 105 ILE A O 1
ATOM 772 N N . ILE A 1 106 ? -12.355 -1.224 -8.294 1.00 93.06 106 ILE A N 1
ATOM 773 C CA . ILE A 1 106 ? -13.492 -0.553 -7.642 1.00 93.06 106 ILE A CA 1
ATOM 774 C C . ILE A 1 106 ? -14.679 -1.513 -7.499 1.00 93.06 106 ILE A C 1
ATOM 776 O O . ILE A 1 106 ? -15.230 -1.653 -6.409 1.00 93.06 106 ILE A O 1
ATOM 780 N N . ILE A 1 107 ? -15.054 -2.206 -8.576 1.00 92.94 107 ILE A N 1
ATOM 781 C CA . ILE A 1 107 ? -16.188 -3.138 -8.586 1.00 92.94 107 ILE A CA 1
ATOM 782 C C . ILE A 1 107 ? -15.945 -4.290 -7.608 1.00 92.94 107 ILE A C 1
ATOM 784 O O . ILE A 1 107 ? -16.816 -4.593 -6.794 1.00 92.94 107 ILE A O 1
ATOM 788 N N . CYS A 1 108 ? -14.756 -4.899 -7.637 1.00 93.75 108 CYS A N 1
ATOM 789 C CA . CYS A 1 108 ? -14.404 -5.976 -6.715 1.00 93.75 108 CYS A CA 1
ATOM 790 C C . CYS A 1 108 ? -14.454 -5.507 -5.256 1.00 93.75 108 CYS A C 1
ATOM 792 O O . CYS A 1 108 ? -15.001 -6.216 -4.416 1.00 93.75 108 CYS A O 1
ATOM 794 N N . ALA A 1 109 ? -13.941 -4.310 -4.954 1.00 92.94 109 ALA A N 1
ATOM 795 C CA . ALA A 1 109 ? -13.968 -3.749 -3.605 1.00 92.94 109 ALA A CA 1
ATOM 796 C C . ALA A 1 109 ? -15.402 -3.490 -3.114 1.00 92.94 109 ALA A C 1
ATOM 798 O O . ALA A 1 109 ? -15.738 -3.838 -1.980 1.00 92.94 109 ALA A O 1
ATOM 799 N N . VAL A 1 110 ? -16.271 -2.940 -3.968 1.00 95.19 110 VAL A N 1
ATOM 800 C CA . VAL A 1 110 ? -17.683 -2.699 -3.630 1.00 95.19 110 VAL A CA 1
ATOM 801 C C . VAL A 1 110 ? -18.415 -4.020 -3.396 1.00 95.19 110 VAL A C 1
ATOM 803 O O . VAL A 1 110 ? -19.040 -4.194 -2.356 1.00 95.19 110 VAL A O 1
ATOM 806 N N . ILE A 1 111 ? -18.298 -4.987 -4.308 1.00 95.12 111 ILE A N 1
ATOM 807 C CA . ILE A 1 111 ? -18.985 -6.279 -4.171 1.00 95.12 111 ILE A CA 1
ATOM 808 C C . 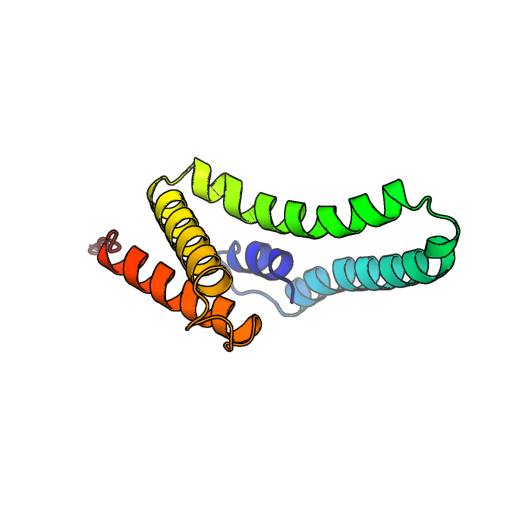ILE A 1 111 ? -18.481 -7.035 -2.938 1.00 95.12 111 ILE A C 1
ATOM 810 O O . ILE A 1 111 ? -19.289 -7.546 -2.162 1.00 95.12 111 ILE A O 1
ATOM 814 N N . ALA A 1 112 ? -17.164 -7.090 -2.723 1.00 94.00 112 ALA A N 1
ATOM 815 C CA . ALA A 1 112 ? -16.588 -7.788 -1.580 1.00 94.00 112 ALA A CA 1
ATOM 816 C C . ALA A 1 112 ? -16.979 -7.134 -0.247 1.00 94.00 112 ALA A C 1
ATOM 818 O O . ALA A 1 112 ? -17.343 -7.845 0.687 1.00 94.00 112 ALA A O 1
ATOM 819 N N . SER A 1 113 ? -16.965 -5.799 -0.159 1.00 92.69 113 SER A N 1
ATOM 820 C CA . SER A 1 113 ? -17.356 -5.083 1.065 1.00 92.69 113 SER A CA 1
ATOM 821 C C . SER A 1 113 ? -18.847 -5.219 1.373 1.00 92.69 113 SER A C 1
ATOM 823 O O . SER A 1 113 ? -19.196 -5.503 2.515 1.00 92.69 113 SER A O 1
ATOM 825 N N . VAL A 1 114 ? -19.724 -5.123 0.365 1.00 94.75 114 VAL A N 1
ATOM 826 C CA . VAL A 1 114 ? -21.168 -5.371 0.529 1.00 94.75 114 VAL A CA 1
ATOM 827 C C . VAL A 1 114 ? -21.422 -6.809 0.972 1.00 94.75 114 VAL A C 1
ATOM 829 O O . VAL A 1 114 ? -22.174 -7.041 1.915 1.00 94.75 114 VAL A O 1
ATOM 832 N N . THR A 1 115 ? -20.759 -7.779 0.342 1.00 93.50 115 THR A N 1
ATOM 833 C CA . THR A 1 115 ? -20.891 -9.194 0.718 1.00 93.50 115 THR A CA 1
ATOM 834 C C . THR A 1 115 ? -20.408 -9.427 2.149 1.00 93.50 115 THR A C 1
ATOM 836 O O . THR A 1 115 ? -21.086 -10.092 2.925 1.00 93.50 115 THR A O 1
ATOM 839 N N . GLY A 1 116 ? -19.273 -8.835 2.530 1.00 92.31 116 GLY A N 1
ATOM 840 C CA . GLY A 1 116 ? -18.752 -8.894 3.894 1.00 92.31 116 GLY A CA 1
ATOM 841 C C . GLY A 1 116 ? -19.710 -8.298 4.923 1.00 92.31 116 GLY A C 1
ATOM 842 O O . GLY A 1 116 ? -19.951 -8.926 5.948 1.00 92.31 116 GLY A O 1
ATOM 843 N N . ALA A 1 117 ? -20.303 -7.139 4.627 1.00 92.06 117 ALA A N 1
ATOM 844 C CA . ALA A 1 117 ? -21.258 -6.472 5.510 1.00 92.06 117 ALA A CA 1
ATOM 845 C C . ALA A 1 117 ? -22.557 -7.274 5.697 1.00 92.06 117 ALA A C 1
ATOM 847 O O . ALA A 1 117 ? -23.092 -7.319 6.800 1.00 92.06 117 ALA A O 1
ATOM 848 N N . LEU A 1 118 ? -23.050 -7.933 4.642 1.00 92.12 118 LEU A N 1
ATOM 849 C CA . LEU A 1 118 ? -24.251 -8.772 4.718 1.00 92.12 118 LEU A CA 1
ATOM 850 C C . LEU A 1 118 ? -24.005 -10.099 5.450 1.00 92.12 118 LEU A C 1
ATOM 852 O O . LEU A 1 118 ? -24.884 -10.572 6.164 1.00 92.12 118 LEU A O 1
ATOM 856 N N . LEU A 1 119 ? -22.831 -10.712 5.265 1.00 90.62 119 LEU A N 1
ATOM 857 C CA . LEU A 1 119 ? -22.477 -11.973 5.927 1.00 90.62 119 LEU A CA 1
ATOM 858 C C . LEU A 1 119 ? -22.082 -11.778 7.393 1.00 90.62 119 LEU A C 1
ATOM 860 O O . LEU A 1 119 ? -22.313 -12.661 8.218 1.00 90.62 119 LEU A O 1
ATOM 864 N N . TYR A 1 120 ? -21.466 -10.641 7.707 1.00 89.19 120 TYR A N 1
ATOM 865 C CA . TYR A 1 120 ? -20.938 -10.324 9.027 1.00 89.19 120 TYR A CA 1
ATOM 866 C C . TYR A 1 120 ? -21.362 -8.917 9.456 1.00 89.19 120 TYR A C 1
ATOM 868 O O . TYR A 1 120 ? -20.505 -8.036 9.576 1.00 89.19 120 TYR A O 1
ATOM 876 N N . PRO A 1 121 ? -22.666 -8.694 9.690 1.00 85.25 121 PRO A N 1
ATOM 877 C CA . PRO A 1 121 ? -23.128 -7.427 10.231 1.00 85.25 121 PRO A CA 1
ATOM 878 C C . PRO A 1 121 ? -22.458 -7.171 11.584 1.00 85.25 121 PRO A C 1
ATOM 880 O O . PRO A 1 121 ? -22.227 -8.098 12.367 1.00 85.25 121 PRO A O 1
ATOM 883 N N . VAL A 1 122 ? -22.102 -5.912 11.831 1.00 80.94 122 VAL A N 1
ATOM 884 C CA . VAL A 1 122 ? -21.648 -5.474 13.152 1.00 80.94 122 VAL A CA 1
ATOM 885 C C . VAL A 1 122 ? -22.871 -5.522 14.061 1.00 80.94 122 VAL A C 1
ATOM 887 O O . VAL A 1 122 ? -23.907 -4.959 13.718 1.00 80.94 122 VAL A O 1
ATOM 890 N N . GLU A 1 123 ? -22.778 -6.256 15.164 1.00 78.94 123 GLU A N 1
ATOM 891 C CA . GLU A 1 123 ? -23.810 -6.216 16.196 1.00 78.94 123 GLU A CA 1
ATOM 892 C C . GLU A 1 123 ? -23.743 -4.832 16.841 1.00 78.94 123 GLU A C 1
ATOM 894 O O . GLU A 1 123 ? -22.682 -4.431 17.321 1.00 78.94 123 GLU A O 1
ATOM 899 N N . ASP A 1 124 ? -24.846 -4.085 16.786 1.00 68.00 124 ASP A N 1
ATOM 900 C CA . ASP A 1 124 ? -24.940 -2.802 17.471 1.00 68.00 124 ASP A CA 1
ATOM 901 C C . ASP A 1 124 ? -24.762 -3.066 18.972 1.00 68.00 124 ASP A C 1
ATOM 903 O O . ASP A 1 124 ? -25.597 -3.723 19.603 1.00 68.00 124 ASP A O 1
ATOM 907 N N . GLU A 1 125 ? -23.659 -2.581 19.547 1.00 57.12 125 GLU A N 1
ATOM 908 C CA . GLU A 1 125 ? -23.563 -2.438 20.993 1.00 57.12 125 GLU A CA 1
ATOM 909 C C . GLU A 1 125 ? -24.684 -1.478 21.395 1.00 57.12 125 GLU A C 1
ATOM 911 O O . GLU A 1 125 ? -24.650 -0.284 21.092 1.00 57.12 125 GLU A O 1
ATOM 916 N N . VAL A 1 126 ? -25.729 -2.020 22.018 1.00 49.06 126 VAL A N 1
ATOM 917 C CA . VAL A 1 126 ? -26.713 -1.217 22.734 1.00 49.06 126 VAL A CA 1
ATOM 918 C C . VAL A 1 126 ? -25.935 -0.560 23.872 1.00 49.06 126 VAL A C 1
ATOM 920 O O . VAL A 1 126 ? -25.681 -1.197 24.890 1.00 49.06 126 VAL A O 1
ATOM 923 N N . GLU A 1 127 ? -25.469 0.670 23.650 1.00 45.78 127 GLU A N 1
ATOM 924 C CA . GLU A 1 127 ? -24.946 1.538 24.704 1.00 45.78 127 GLU A CA 1
ATOM 925 C C . GLU A 1 127 ? -26.057 1.700 25.760 1.00 45.78 127 GLU A C 1
ATOM 927 O O . GLU A 1 127 ? -27.047 2.397 25.519 1.00 45.78 127 GLU A O 1
ATOM 932 N N . GLU A 1 128 ? -25.928 1.004 26.897 1.00 36.69 128 GLU A N 1
ATOM 933 C CA . GLU A 1 128 ? -26.619 1.344 28.155 1.00 36.69 128 GLU A CA 1
ATOM 934 C C . GLU A 1 128 ? -25.897 2.485 28.884 1.00 36.69 128 GLU A C 1
ATOM 936 O O . GLU A 1 128 ? -24.646 2.443 28.986 1.00 36.69 128 GLU A O 1
#